Protein AF-A0A1V4XB73-F1 (afdb_monomer_lite)

Radius of gyration: 20.46 Å; chains: 1; bounding box: 46×45×56 Å

pLDDT: mean 81.76, std 16.28, range [36.66, 96.5]

Foldseek 3Di:
DVVVVVVVVVVVVVVLVVVVVVVVVVVVVVLVVQCPDPQRWHWAAAPDPPPCLPFDPDPDPVCPVSNDDFKDKIKIFRPVQWDQDPNGIDHDDDQAGKIKIWMWGHDPDPPDHTDIDIDIDGRDDDPVVPDPPPPPPDD

Structure (mmCIF, N/CA/C/O backbone):
data_AF-A0A1V4XB73-F1
#
_entry.id   AF-A0A1V4XB73-F1
#
loop_
_atom_site.group_PDB
_atom_site.id
_atom_site.type_symbol
_atom_site.label_atom_id
_atom_site.label_alt_id
_atom_site.label_comp_id
_atom_site.label_asym_id
_atom_site.label_entity_id
_atom_site.label_seq_id
_atom_site.pdbx_PDB_ins_code
_atom_site.Cartn_x
_atom_site.Cartn_y
_atom_site.Cartn_z
_atom_site.occupancy
_atom_site.B_iso_or_equiv
_atom_site.auth_seq_id
_atom_site.auth_comp_id
_atom_site.auth_asym_id
_atom_site.auth_atom_id
_atom_site.pdbx_PDB_model_num
ATOM 1 N N . MET A 1 1 ? 28.767 6.907 -26.370 1.00 57.75 1 MET A N 1
ATOM 2 C CA . MET A 1 1 ? 28.111 5.690 -25.840 1.00 57.75 1 MET A CA 1
ATOM 3 C C . MET A 1 1 ? 27.807 5.807 -24.351 1.00 57.75 1 MET A C 1
ATOM 5 O O . MET A 1 1 ? 26.649 5.672 -23.997 1.00 57.75 1 MET A O 1
ATOM 9 N N . THR A 1 2 ? 28.773 6.133 -23.485 1.00 62.38 2 THR A N 1
ATOM 10 C CA . THR A 1 2 ? 28.550 6.209 -22.023 1.00 62.38 2 THR A CA 1
ATOM 11 C C . THR A 1 2 ? 27.513 7.259 -21.598 1.00 62.38 2 THR A C 1
ATOM 13 O O . THR A 1 2 ? 26.633 6.950 -20.806 1.00 62.38 2 THR A O 1
ATOM 16 N N . GLN A 1 3 ? 27.539 8.460 -22.196 1.00 64.38 3 GLN A N 1
ATOM 17 C CA . GLN A 1 3 ? 26.560 9.525 -21.907 1.00 64.38 3 GLN A CA 1
ATOM 18 C C . GLN A 1 3 ? 25.111 9.150 -22.268 1.00 64.38 3 GLN A C 1
ATOM 20 O O . GLN A 1 3 ? 24.177 9.610 -21.619 1.00 64.38 3 GLN A O 1
ATOM 25 N N . ASP A 1 4 ? 24.920 8.297 -23.276 1.00 86.12 4 ASP A N 1
ATOM 26 C CA . ASP A 1 4 ? 23.592 7.836 -23.696 1.00 86.12 4 ASP A CA 1
ATOM 27 C C . ASP A 1 4 ? 23.043 6.792 -22.708 1.00 86.12 4 ASP A C 1
ATOM 29 O O . ASP A 1 4 ? 21.906 6.894 -22.253 1.00 86.12 4 ASP A O 1
ATOM 33 N N . LEU A 1 5 ? 23.894 5.865 -22.247 1.00 91.88 5 LEU A N 1
ATOM 34 C CA . LEU A 1 5 ? 23.519 4.867 -21.239 1.00 91.88 5 LEU A CA 1
ATOM 35 C C . LEU A 1 5 ? 23.172 5.501 -19.882 1.00 91.88 5 LEU A C 1
ATOM 37 O O . LEU A 1 5 ? 22.189 5.113 -19.244 1.00 91.88 5 LEU A O 1
ATOM 41 N N . GLU A 1 6 ? 23.948 6.493 -19.440 1.00 92.31 6 GLU A N 1
ATOM 42 C CA . GLU A 1 6 ? 23.665 7.242 -18.209 1.00 92.31 6 GLU A CA 1
ATOM 43 C C . GLU A 1 6 ? 22.314 7.963 -18.283 1.00 92.31 6 GLU A C 1
ATOM 45 O O . GLU A 1 6 ? 21.530 7.934 -17.328 1.00 92.31 6 GLU A O 1
ATOM 50 N N . GLN A 1 7 ? 22.017 8.594 -19.423 1.00 93.19 7 GLN A N 1
ATOM 51 C CA . GLN A 1 7 ? 20.755 9.298 -19.623 1.00 93.19 7 GLN A CA 1
ATOM 52 C C . GLN A 1 7 ? 19.568 8.330 -19.674 1.00 93.19 7 GLN A C 1
ATOM 54 O O . GLN A 1 7 ? 18.553 8.574 -19.019 1.00 93.19 7 GLN A O 1
ATOM 59 N N . GLN A 1 8 ? 19.698 7.216 -20.397 1.00 91.00 8 GLN A N 1
ATOM 60 C CA . GLN A 1 8 ? 18.666 6.179 -20.477 1.00 91.00 8 GLN A CA 1
ATOM 61 C C . GLN A 1 8 ? 18.370 5.575 -19.100 1.00 91.00 8 GLN A C 1
ATOM 63 O O . GLN A 1 8 ? 17.206 5.480 -18.706 1.00 91.00 8 GLN A O 1
ATOM 68 N N . THR A 1 9 ? 19.413 5.260 -18.326 1.00 92.12 9 THR A N 1
ATOM 69 C CA . THR A 1 9 ? 19.278 4.723 -16.963 1.00 92.12 9 THR A CA 1
ATOM 70 C C . THR A 1 9 ? 18.548 5.707 -16.048 1.00 92.12 9 THR A C 1
ATOM 72 O O . THR A 1 9 ? 17.611 5.331 -15.342 1.00 92.12 9 THR A O 1
ATOM 75 N N . ARG A 1 10 ? 18.923 6.992 -16.093 1.00 93.00 10 ARG A N 1
ATOM 76 C CA . ARG A 1 10 ? 18.269 8.054 -15.314 1.00 93.00 10 ARG A CA 1
ATOM 77 C C . ARG A 1 10 ? 16.795 8.206 -15.679 1.00 93.00 10 ARG A C 1
ATOM 79 O O . ARG A 1 10 ? 15.958 8.331 -14.787 1.00 93.00 10 ARG A O 1
ATOM 86 N N . ASN A 1 11 ? 16.479 8.189 -16.973 1.00 94.12 11 ASN A N 1
ATOM 87 C CA . ASN A 1 11 ? 15.108 8.306 -17.461 1.00 94.12 11 ASN A CA 1
ATOM 88 C C . ASN A 1 11 ? 14.249 7.127 -16.989 1.00 94.12 11 ASN A C 1
ATOM 90 O O . ASN A 1 11 ? 13.154 7.347 -16.472 1.00 94.12 11 ASN A O 1
ATOM 94 N N . ALA A 1 12 ? 14.760 5.898 -17.105 1.00 91.75 12 ALA A N 1
ATOM 95 C CA . ALA A 1 12 ? 14.067 4.696 -16.651 1.00 91.75 12 ALA A CA 1
ATOM 96 C C . ALA A 1 12 ? 13.806 4.725 -15.137 1.00 91.75 12 ALA A C 1
ATOM 98 O O . ALA A 1 12 ? 12.676 4.511 -14.698 1.00 91.75 12 ALA A O 1
ATOM 99 N N . LEU A 1 13 ? 14.822 5.068 -14.337 1.00 91.44 13 LEU A N 1
ATOM 100 C CA . LEU A 1 13 ? 14.671 5.171 -12.885 1.00 91.44 13 LEU A CA 1
ATOM 101 C C . LEU A 1 13 ? 13.662 6.260 -12.495 1.00 91.44 13 LEU A C 1
ATOM 103 O O . LEU A 1 13 ? 12.795 6.022 -11.656 1.00 91.44 13 LEU A O 1
ATOM 107 N N . SER A 1 14 ? 13.735 7.432 -13.134 1.00 95.12 14 SER A N 1
ATOM 108 C CA . SER A 1 14 ? 12.788 8.525 -12.897 1.00 95.12 14 SER A CA 1
ATOM 109 C C . SER A 1 14 ? 11.354 8.119 -13.237 1.00 95.12 14 SER A C 1
ATOM 111 O O . SER A 1 14 ? 10.426 8.476 -12.513 1.00 95.12 14 SER A O 1
ATOM 113 N N . PHE A 1 15 ? 11.160 7.348 -14.307 1.00 92.62 15 PHE A N 1
ATOM 114 C CA . PHE A 1 15 ? 9.844 6.854 -14.694 1.00 92.62 15 PHE A CA 1
ATOM 115 C C . PHE A 1 15 ? 9.256 5.903 -13.641 1.00 92.62 15 PHE A C 1
ATOM 117 O O . PHE A 1 15 ? 8.121 6.103 -13.210 1.00 92.62 15 PHE A O 1
ATOM 124 N N . VAL A 1 16 ? 10.041 4.932 -13.157 1.00 90.62 16 VAL A N 1
ATOM 125 C CA . VAL A 1 16 ? 9.612 4.013 -12.084 1.00 90.62 16 VAL A CA 1
ATOM 126 C C . VAL A 1 16 ? 9.286 4.778 -10.797 1.00 90.62 16 VAL A C 1
ATOM 128 O O . VAL A 1 16 ? 8.271 4.511 -10.158 1.00 90.62 16 VAL A O 1
ATOM 131 N N . GLN A 1 17 ? 10.104 5.769 -10.433 1.00 91.94 17 GLN A N 1
ATOM 132 C CA . GLN A 1 17 ? 9.853 6.607 -9.257 1.00 91.94 17 GLN A CA 1
ATOM 133 C C . GLN A 1 17 ? 8.550 7.401 -9.373 1.00 91.94 17 GLN A C 1
ATOM 135 O O . GLN A 1 17 ? 7.792 7.455 -8.407 1.00 91.94 17 GLN A O 1
ATOM 140 N N . LYS A 1 18 ? 8.269 7.990 -10.543 1.00 94.94 18 LYS A N 1
ATOM 141 C CA . LYS A 1 18 ? 7.003 8.691 -10.796 1.00 94.94 18 LYS A CA 1
ATOM 142 C C . LYS A 1 18 ? 5.815 7.744 -10.679 1.00 94.94 18 LYS A C 1
ATOM 144 O O . LYS A 1 18 ? 4.863 8.074 -9.992 1.00 94.94 18 LYS A O 1
ATOM 149 N N . LEU A 1 19 ? 5.899 6.547 -11.260 1.00 91.81 19 LEU A N 1
ATOM 150 C CA . LEU A 1 19 ? 4.845 5.538 -11.142 1.00 91.81 19 LEU A CA 1
ATOM 151 C C . LEU A 1 19 ? 4.544 5.186 -9.676 1.00 91.81 19 LEU A C 1
ATOM 153 O O . LEU A 1 19 ? 3.387 5.188 -9.263 1.00 91.81 19 LEU A O 1
ATOM 157 N N . TYR A 1 20 ? 5.575 4.925 -8.870 1.00 91.75 20 TYR A N 1
ATOM 158 C CA . TYR A 1 20 ? 5.388 4.630 -7.446 1.00 91.75 20 TYR A CA 1
ATOM 159 C C . TYR A 1 20 ? 4.875 5.841 -6.655 1.00 91.75 20 TYR A C 1
ATOM 161 O O . TYR A 1 20 ? 4.113 5.664 -5.704 1.00 91.75 20 TYR A O 1
ATOM 169 N N . LEU A 1 21 ? 5.254 7.062 -7.048 1.00 94.12 21 LEU A N 1
ATOM 170 C CA . LEU A 1 21 ? 4.715 8.288 -6.467 1.00 94.12 21 LEU A CA 1
ATOM 171 C C . LEU A 1 21 ? 3.213 8.413 -6.735 1.00 94.12 21 LEU A C 1
ATOM 173 O O . LEU A 1 21 ? 2.472 8.637 -5.786 1.00 94.12 21 LEU A O 1
ATOM 177 N N . GLU A 1 22 ? 2.760 8.206 -7.972 1.00 94.81 22 GLU A N 1
ATOM 178 C CA . GLU A 1 22 ? 1.332 8.261 -8.325 1.00 94.81 22 GLU A CA 1
ATOM 179 C C . GLU A 1 22 ? 0.510 7.239 -7.528 1.00 94.81 22 GLU A C 1
ATOM 181 O O . GLU A 1 22 ? -0.534 7.565 -6.965 1.00 94.81 22 GLU A O 1
ATOM 186 N N . ILE A 1 23 ? 1.021 6.012 -7.385 1.00 93.31 23 ILE A N 1
ATOM 187 C CA . ILE A 1 23 ? 0.375 4.970 -6.570 1.00 93.31 23 ILE A CA 1
ATOM 188 C C . ILE A 1 23 ? 0.306 5.394 -5.099 1.00 93.31 23 ILE A C 1
ATOM 190 O O . ILE A 1 23 ? -0.730 5.243 -4.450 1.00 93.31 23 ILE A O 1
ATOM 194 N N . SER A 1 24 ? 1.393 5.957 -4.566 1.00 93.75 24 SER A N 1
ATOM 195 C CA . SER A 1 24 ? 1.414 6.491 -3.204 1.00 93.75 2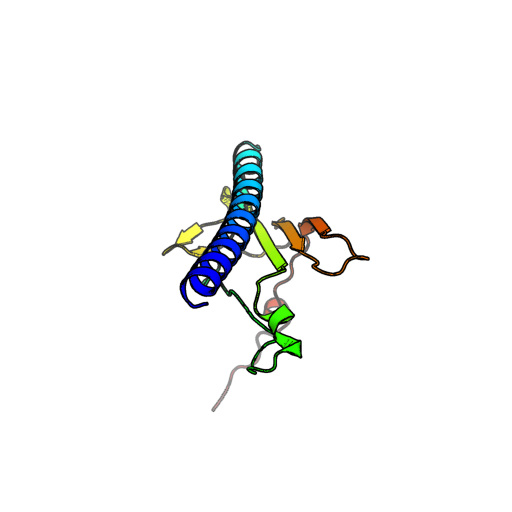4 SER A CA 1
ATOM 196 C C . SER A 1 24 ? 0.419 7.642 -3.027 1.00 93.75 24 SER A C 1
ATOM 198 O O . SER A 1 24 ? -0.249 7.697 -1.996 1.00 93.75 24 SER A O 1
ATOM 200 N N . CYS A 1 25 ? 0.309 8.552 -3.997 1.00 95.94 25 CYS A N 1
ATOM 201 C CA . CYS A 1 25 ? -0.661 9.645 -3.976 1.00 95.94 25 CYS A CA 1
ATOM 202 C C . CYS A 1 25 ? -2.092 9.104 -3.934 1.00 95.94 25 CYS A C 1
ATOM 204 O O . CYS A 1 25 ? -2.833 9.469 -3.025 1.00 95.94 25 CYS A O 1
ATOM 206 N N . LEU A 1 26 ? -2.436 8.150 -4.805 1.00 95.50 26 LEU A N 1
ATOM 207 C CA . LEU A 1 26 ? -3.746 7.492 -4.805 1.00 95.50 26 LEU A CA 1
ATOM 208 C C . LEU A 1 26 ? -4.074 6.864 -3.440 1.00 95.50 26 LEU A C 1
ATOM 210 O O . LEU A 1 26 ? -5.140 7.103 -2.875 1.00 95.50 26 LEU A O 1
ATOM 214 N N . ILE A 1 27 ? -3.143 6.098 -2.862 1.00 95.25 27 ILE A N 1
ATOM 215 C CA . ILE A 1 27 ? -3.326 5.494 -1.531 1.00 95.25 27 ILE A CA 1
ATOM 216 C C . ILE A 1 27 ? -3.563 6.576 -0.462 1.00 95.25 27 ILE A C 1
ATOM 218 O O . ILE A 1 27 ? -4.367 6.381 0.453 1.00 95.25 27 ILE A O 1
ATOM 222 N N . LYS A 1 28 ? -2.866 7.715 -0.554 1.00 95.06 28 LYS A N 1
ATOM 223 C CA . LYS A 1 28 ? -2.989 8.829 0.397 1.00 95.06 28 LYS A CA 1
ATOM 224 C C . LYS A 1 28 ? -4.289 9.604 0.248 1.00 95.06 28 LYS A C 1
ATOM 226 O O . LYS A 1 28 ? -4.844 10.019 1.263 1.00 95.06 28 LYS A O 1
ATOM 231 N N . GLU A 1 29 ? -4.785 9.767 -0.969 1.00 96.50 29 GLU A N 1
ATOM 232 C CA . GLU A 1 29 ? -6.103 10.346 -1.223 1.00 96.50 29 GLU A CA 1
ATOM 233 C C . GLU A 1 29 ? -7.197 9.477 -0.602 1.00 96.50 29 GLU A C 1
ATOM 235 O O . GLU A 1 29 ? -8.010 9.981 0.175 1.00 96.50 29 GLU A O 1
ATOM 240 N N . VAL A 1 30 ? -7.142 8.158 -0.824 1.00 96.12 30 VAL A N 1
ATOM 241 C CA . VAL A 1 30 ? -8.063 7.199 -0.191 1.00 96.12 30 VAL A CA 1
ATOM 242 C C . VAL A 1 30 ? -7.950 7.248 1.339 1.00 96.12 30 VAL A C 1
ATOM 244 O O . VAL A 1 30 ? -8.969 7.302 2.025 1.00 96.12 30 VAL A O 1
ATOM 247 N N . GLU A 1 31 ? -6.736 7.310 1.903 1.00 94.94 31 GLU A N 1
ATOM 248 C CA . GLU A 1 31 ? -6.542 7.506 3.351 1.00 94.94 31 GLU A CA 1
ATOM 249 C C . GLU A 1 31 ? -7.214 8.797 3.850 1.00 94.94 31 GLU A C 1
ATOM 251 O O . GLU A 1 31 ? -7.839 8.800 4.912 1.00 94.94 31 GLU A O 1
ATOM 256 N N . GLY A 1 32 ? -7.086 9.896 3.103 1.00 95.44 32 GLY A N 1
ATOM 257 C CA . GLY A 1 32 ? -7.701 11.182 3.427 1.00 95.44 32 GLY A CA 1
ATOM 258 C C . GLY A 1 32 ? -9.229 11.123 3.436 1.00 95.44 32 GLY A C 1
ATOM 259 O O . GLY A 1 32 ? -9.853 11.618 4.379 1.00 95.44 32 GLY A O 1
ATOM 260 N N . MET A 1 33 ? -9.823 10.463 2.436 1.00 95.75 33 MET A N 1
ATOM 261 C CA . MET A 1 33 ? -11.271 10.236 2.365 1.00 95.75 33 MET A CA 1
ATOM 262 C C . MET A 1 33 ? -11.753 9.434 3.579 1.00 95.75 33 MET A C 1
ATOM 264 O O . MET A 1 33 ? -12.616 9.889 4.325 1.00 95.75 33 MET A O 1
ATOM 268 N N . LEU A 1 34 ? -11.109 8.299 3.860 1.00 95.69 34 LEU A N 1
ATOM 269 C CA . LEU A 1 34 ? -11.504 7.395 4.943 1.00 95.69 34 LEU A CA 1
ATOM 270 C C . LEU A 1 34 ? -11.300 7.961 6.357 1.00 95.69 34 LEU A C 1
ATOM 272 O O . LEU A 1 34 ? -11.934 7.500 7.307 1.00 95.69 34 LEU A O 1
ATOM 276 N N . ARG A 1 35 ? -10.421 8.955 6.527 1.00 92.38 35 ARG A N 1
ATOM 277 C CA . ARG A 1 35 ? -10.259 9.678 7.801 1.00 92.38 35 ARG A CA 1
ATOM 278 C C . ARG A 1 35 ? -11.411 10.633 8.105 1.00 92.38 35 ARG A C 1
ATOM 280 O O . ARG A 1 35 ? -11.576 11.000 9.270 1.00 92.38 35 ARG A O 1
ATOM 287 N N . SER A 1 36 ? -12.149 11.051 7.080 1.00 91.56 36 SER A N 1
ATOM 288 C CA . SER A 1 36 ? -13.282 11.973 7.203 1.00 91.56 36 SER A CA 1
ATOM 289 C C . SER A 1 36 ? -14.599 11.254 7.516 1.00 91.56 36 SER A C 1
ATOM 291 O O . SER A 1 36 ? -15.533 11.892 7.993 1.00 91.56 36 SER A O 1
ATOM 293 N N . GLU A 1 37 ? -14.655 9.937 7.305 1.00 93.12 37 GLU A N 1
ATOM 294 C CA . GLU A 1 37 ? -15.805 9.087 7.632 1.00 93.12 37 GLU A CA 1
ATOM 295 C C . GLU A 1 37 ? -16.056 8.982 9.147 1.00 93.12 37 GLU A C 1
ATOM 297 O O . GLU A 1 37 ? -15.135 9.104 9.958 1.00 93.12 37 GLU A O 1
ATOM 302 N N . GLU A 1 38 ? -17.299 8.692 9.547 1.00 91.38 38 GLU A N 1
ATOM 303 C CA . GLU A 1 38 ? -17.701 8.595 10.963 1.00 91.38 38 GLU A CA 1
ATOM 304 C C . GLU A 1 38 ? -16.912 7.520 11.734 1.00 91.38 38 GLU A C 1
ATOM 306 O O . GLU A 1 38 ? -16.474 7.728 12.875 1.00 91.38 38 GLU A O 1
ATOM 311 N N . GLU A 1 39 ? -16.704 6.367 11.097 1.00 89.31 39 GLU A N 1
ATOM 312 C CA . GLU A 1 39 ? -15.975 5.235 11.673 1.00 89.31 39 GLU A CA 1
ATOM 313 C C . GLU A 1 39 ? -14.465 5.510 11.771 1.00 89.31 39 GLU A C 1
ATOM 315 O O . GLU A 1 39 ? -13.828 5.071 12.732 1.00 89.31 39 GLU A O 1
ATOM 320 N N . LYS A 1 40 ? -13.937 6.338 10.855 1.00 95.06 40 LYS A N 1
ATOM 321 C CA . LYS A 1 40 ? -12.523 6.691 10.654 1.00 95.06 40 LYS A CA 1
ATOM 322 C C . LYS A 1 40 ? -11.623 5.477 10.462 1.00 95.06 40 LYS A C 1
ATOM 324 O O . LYS A 1 40 ? -11.379 4.714 11.395 1.00 95.06 40 LYS A O 1
ATOM 329 N N . PHE A 1 41 ? -10.989 5.379 9.300 1.00 94.94 41 PHE A N 1
ATOM 330 C CA . PHE A 1 41 ? -9.976 4.351 9.062 1.00 94.94 41 PHE A CA 1
ATOM 331 C C . PHE A 1 41 ? -8.573 4.942 8.921 1.00 94.94 41 PHE A C 1
ATOM 333 O O . PHE A 1 41 ? -8.379 6.081 8.495 1.00 94.94 41 PHE A O 1
ATOM 340 N N . VAL A 1 42 ? -7.572 4.149 9.299 1.00 93.31 42 VAL A N 1
ATOM 341 C CA . VAL A 1 42 ? -6.146 4.475 9.154 1.00 93.31 42 VAL A CA 1
ATOM 342 C C . VAL A 1 42 ? -5.418 3.333 8.460 1.00 93.31 42 VAL A C 1
ATOM 344 O O . VAL A 1 42 ? -5.816 2.180 8.584 1.00 93.31 42 VAL A O 1
ATOM 347 N N . ILE A 1 43 ? -4.331 3.633 7.747 1.00 93.00 43 ILE A N 1
ATOM 348 C CA . ILE A 1 43 ? -3.508 2.592 7.117 1.00 93.00 43 ILE A CA 1
ATOM 349 C C . ILE A 1 43 ? -2.919 1.669 8.193 1.00 93.00 43 ILE A C 1
ATOM 351 O O . ILE A 1 43 ? -2.229 2.133 9.108 1.00 93.00 43 ILE A O 1
ATOM 355 N N . GLY A 1 44 ? -3.147 0.365 8.039 1.00 89.38 44 GLY A N 1
ATOM 356 C CA . GLY A 1 44 ? -2.492 -0.684 8.805 1.00 89.38 44 GLY A CA 1
ATOM 357 C C . GLY A 1 44 ? -0.998 -0.738 8.478 1.00 89.38 44 GLY A C 1
ATOM 358 O O . GLY A 1 44 ? -0.601 -0.914 7.329 1.00 89.38 44 GLY A O 1
ATOM 359 N N . ARG A 1 45 ? -0.154 -0.577 9.497 1.00 87.25 45 ARG A N 1
ATOM 360 C CA . ARG A 1 45 ? 1.311 -0.606 9.417 1.00 87.25 45 ARG A CA 1
ATOM 361 C C . ARG A 1 45 ? 1.822 -1.866 10.116 1.00 87.25 45 ARG A C 1
ATOM 363 O O . ARG A 1 45 ? 1.891 -1.869 11.350 1.00 87.25 45 ARG A O 1
ATOM 370 N N . PRO A 1 46 ? 2.141 -2.941 9.380 1.00 79.69 46 PRO A N 1
ATOM 371 C CA . PRO A 1 46 ? 2.666 -4.160 9.980 1.00 79.69 46 PRO A CA 1
ATOM 372 C C . PRO A 1 46 ? 4.072 -3.950 10.562 1.00 79.69 46 PRO A C 1
ATOM 374 O O . PRO A 1 46 ? 4.753 -2.959 10.290 1.00 79.69 46 PRO A O 1
ATOM 377 N N . ALA A 1 47 ? 4.517 -4.905 11.381 1.00 67.62 47 ALA A N 1
ATOM 378 C CA . ALA A 1 47 ? 5.902 -4.974 11.828 1.00 67.62 47 ALA A CA 1
ATOM 379 C C . ALA A 1 47 ? 6.795 -5.359 10.638 1.00 67.62 47 ALA A C 1
ATOM 381 O O . ALA A 1 47 ? 6.903 -6.531 10.293 1.00 67.62 47 ALA A O 1
ATOM 382 N N . GLY A 1 48 ? 7.400 -4.349 10.012 1.00 55.44 48 GLY A N 1
ATOM 383 C CA . GLY A 1 48 ? 8.153 -4.486 8.769 1.00 55.44 48 GLY A CA 1
ATOM 384 C C . GLY A 1 48 ? 7.253 -4.277 7.554 1.00 55.44 48 GLY A C 1
ATOM 385 O O . GLY A 1 48 ? 6.274 -4.994 7.361 1.00 55.44 48 GLY A O 1
ATOM 386 N N . TYR A 1 49 ? 7.592 -3.298 6.712 1.00 51.56 49 TYR A N 1
ATOM 387 C CA . TYR A 1 49 ? 7.090 -3.279 5.342 1.00 51.56 49 TYR A CA 1
ATOM 388 C C . TYR A 1 49 ? 7.696 -4.493 4.643 1.00 51.56 49 TYR A C 1
ATOM 390 O O . TYR A 1 49 ? 8.868 -4.480 4.271 1.00 51.56 49 TYR A O 1
ATOM 398 N N . GLN A 1 50 ? 6.928 -5.571 4.521 1.00 50.84 50 GLN A N 1
ATOM 399 C CA . GLN A 1 50 ? 7.310 -6.696 3.683 1.00 50.84 50 GLN A CA 1
ATOM 400 C C . GLN A 1 50 ? 7.123 -6.271 2.226 1.00 50.84 50 GLN A C 1
ATOM 402 O O . GLN A 1 50 ? 6.115 -6.562 1.594 1.00 50.84 50 GLN A O 1
ATOM 407 N N . VAL A 1 51 ? 8.106 -5.544 1.693 1.00 50.66 51 VAL A N 1
ATOM 408 C CA . VAL A 1 51 ? 8.334 -5.534 0.250 1.00 50.66 51 VAL A CA 1
ATOM 409 C C . VAL A 1 51 ? 8.841 -6.931 -0.091 1.00 50.66 51 VAL A C 1
ATOM 411 O O . VAL A 1 51 ? 10.022 -7.234 0.059 1.00 50.66 51 VAL A O 1
ATOM 414 N N . THR A 1 52 ? 7.924 -7.828 -0.440 1.00 49.22 52 THR A N 1
ATOM 415 C CA . THR A 1 52 ? 8.262 -9.185 -0.866 1.00 49.22 52 THR A CA 1
ATOM 416 C C . THR A 1 52 ? 8.469 -9.182 -2.371 1.00 49.22 52 THR A C 1
ATOM 418 O O . THR A 1 52 ? 7.517 -9.344 -3.129 1.00 49.22 52 THR A O 1
ATOM 421 N N . THR A 1 53 ? 9.714 -9.036 -2.817 1.00 52.56 53 THR A N 1
ATOM 422 C CA . THR A 1 53 ? 10.108 -9.409 -4.182 1.00 52.56 53 THR A CA 1
ATOM 423 C C . THR A 1 53 ? 10.181 -10.933 -4.231 1.00 52.56 53 THR A C 1
ATOM 425 O O . THR A 1 53 ? 11.236 -11.525 -4.005 1.00 52.56 53 THR A O 1
ATOM 428 N N . ARG A 1 54 ? 9.026 -11.592 -4.372 1.00 52.34 54 ARG A N 1
ATOM 429 C CA . ARG A 1 54 ? 8.920 -13.039 -4.147 1.00 52.34 54 ARG A CA 1
ATOM 430 C C . ARG A 1 54 ? 9.556 -13.888 -5.258 1.00 52.34 54 ARG A C 1
ATOM 432 O O . ARG A 1 54 ? 9.884 -15.037 -4.989 1.00 52.34 54 ARG A O 1
ATOM 439 N N . ASP A 1 55 ? 9.831 -13.338 -6.442 1.00 51.28 55 ASP A N 1
ATOM 440 C CA . ASP A 1 55 ? 10.023 -14.198 -7.622 1.00 51.28 55 ASP A CA 1
ATOM 441 C C . ASP A 1 55 ? 11.342 -14.013 -8.396 1.00 51.28 55 ASP A C 1
ATOM 443 O O . ASP A 1 55 ? 11.462 -14.485 -9.523 1.00 51.28 55 ASP A O 1
ATOM 447 N N . ALA A 1 56 ? 12.371 -13.387 -7.815 1.00 50.97 56 ALA A N 1
ATOM 448 C CA . ALA A 1 56 ? 13.644 -13.210 -8.516 1.00 50.97 56 ALA A CA 1
ATOM 449 C C . ALA A 1 56 ? 14.874 -13.455 -7.638 1.00 50.97 56 ALA A C 1
ATOM 451 O O . ALA A 1 56 ? 15.523 -12.530 -7.158 1.00 50.97 56 ALA A O 1
ATOM 452 N N . THR A 1 57 ? 15.233 -14.724 -7.453 1.00 58.09 57 THR A N 1
ATOM 453 C CA . THR A 1 57 ? 16.504 -15.112 -6.815 1.00 58.09 57 THR A CA 1
ATOM 454 C C . THR A 1 57 ? 17.672 -15.194 -7.803 1.00 58.09 57 THR A C 1
ATOM 456 O O . THR A 1 57 ? 18.757 -15.628 -7.423 1.00 58.09 57 THR A O 1
ATOM 459 N N . GLY A 1 58 ? 17.473 -14.825 -9.072 1.00 61.84 58 GLY A N 1
ATOM 460 C CA . GLY A 1 58 ? 18.471 -14.966 -10.127 1.00 61.84 58 GLY A CA 1
ATOM 461 C C . GLY A 1 58 ? 18.667 -13.701 -10.967 1.00 61.84 58 GLY A C 1
ATOM 462 O O . GLY A 1 58 ? 17.836 -12.796 -10.972 1.00 61.84 58 GLY A O 1
ATOM 463 N N . LEU A 1 59 ? 19.804 -13.635 -11.661 1.00 74.50 59 LEU A N 1
ATOM 464 C CA . LEU A 1 59 ? 20.203 -12.508 -12.514 1.00 74.50 59 LEU A CA 1
ATOM 465 C C . LEU A 1 59 ? 19.870 -12.735 -13.997 1.00 74.50 59 LEU A C 1
ATOM 467 O O . LEU A 1 59 ? 20.444 -12.084 -14.868 1.00 74.50 59 LEU A O 1
ATOM 471 N N . GLN A 1 60 ? 18.993 -13.692 -14.302 1.00 80.81 60 GLN A N 1
ATOM 472 C CA . GLN A 1 60 ? 18.668 -14.022 -15.679 1.00 80.81 60 GLN A CA 1
ATOM 473 C C . GLN A 1 60 ? 17.809 -12.913 -16.321 1.00 80.81 60 GLN A C 1
ATOM 475 O O . GLN A 1 60 ? 16.846 -12.454 -15.697 1.00 80.81 60 GLN A O 1
ATOM 480 N N . PRO A 1 61 ? 18.110 -12.487 -17.563 1.00 76.12 61 PRO A N 1
ATOM 481 C CA . PRO A 1 61 ? 17.344 -11.452 -18.261 1.00 76.12 61 PRO A CA 1
ATOM 482 C C . PRO A 1 61 ? 15.840 -11.742 -18.338 1.00 76.12 61 PRO A C 1
ATOM 484 O O . PRO A 1 61 ? 15.029 -10.820 -18.286 1.00 76.12 61 PRO A O 1
ATOM 487 N N . GLU A 1 62 ? 15.458 -13.020 -18.406 1.00 78.06 62 GLU A N 1
ATOM 488 C CA . GLU A 1 62 ? 14.060 -13.442 -18.548 1.00 78.06 62 GLU A CA 1
ATOM 489 C C . GLU A 1 62 ? 13.209 -13.159 -17.299 1.00 78.06 62 GLU A C 1
ATOM 491 O O . GLU A 1 62 ? 11.986 -13.102 -17.400 1.00 78.06 62 GLU A O 1
ATOM 496 N N . ILE A 1 63 ? 13.831 -12.950 -16.131 1.00 74.75 63 ILE A N 1
ATOM 497 C CA . ILE A 1 63 ? 13.128 -12.692 -14.863 1.00 74.75 63 ILE A CA 1
ATOM 498 C C . ILE A 1 63 ? 13.252 -11.247 -14.377 1.00 74.75 63 ILE A C 1
ATOM 500 O O . ILE A 1 63 ? 12.700 -10.913 -13.330 1.00 74.75 63 ILE A O 1
ATOM 504 N N . VAL A 1 64 ? 13.912 -10.369 -15.143 1.00 76.00 64 VAL A N 1
ATOM 505 C CA . VAL A 1 64 ? 14.012 -8.924 -14.840 1.00 76.00 64 VAL A CA 1
ATOM 506 C C . VAL A 1 64 ? 12.628 -8.300 -14.671 1.00 76.00 64 VAL A C 1
ATOM 508 O O . VAL A 1 64 ? 12.433 -7.378 -13.879 1.00 76.00 64 VAL A O 1
ATOM 511 N N . GLU A 1 65 ? 11.632 -8.846 -15.367 1.00 75.06 65 GLU A N 1
ATOM 512 C CA . GLU A 1 65 ? 10.253 -8.400 -15.265 1.00 75.06 65 GLU A CA 1
ATOM 513 C C . GLU A 1 65 ? 9.689 -8.537 -13.828 1.00 75.06 65 GLU A C 1
ATOM 515 O O . GLU A 1 65 ? 8.860 -7.725 -13.414 1.00 75.06 65 GLU A O 1
ATOM 520 N N . LEU A 1 66 ? 10.194 -9.491 -13.039 1.00 73.81 66 LEU A N 1
ATOM 521 C CA . LEU A 1 66 ? 9.766 -9.797 -11.669 1.00 73.81 66 LEU A CA 1
ATOM 522 C C . LEU A 1 66 ? 10.492 -8.959 -10.600 1.00 73.81 66 LEU A C 1
ATO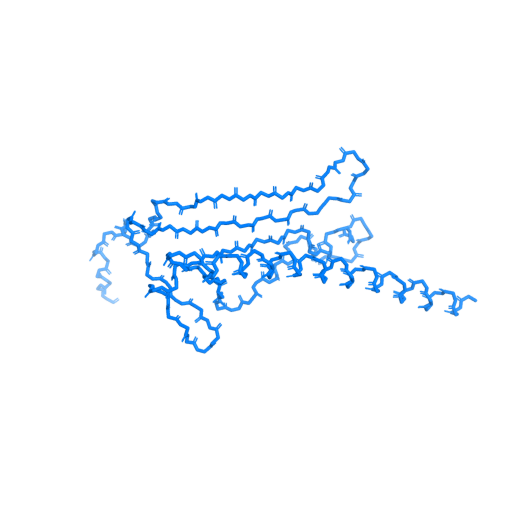M 524 O O . LEU A 1 66 ? 10.183 -9.071 -9.416 1.00 73.81 66 LEU A O 1
ATOM 528 N N . TRP A 1 67 ? 11.462 -8.123 -10.990 1.00 77.69 67 TRP A N 1
ATOM 529 C CA . TRP A 1 67 ? 12.265 -7.323 -10.050 1.00 77.69 67 TRP A CA 1
ATOM 530 C C . TRP A 1 67 ? 11.528 -6.079 -9.548 1.00 77.69 67 TRP A C 1
ATOM 532 O O . TRP A 1 67 ? 11.885 -5.511 -8.517 1.00 77.69 67 TRP A O 1
ATOM 542 N N . LEU A 1 68 ? 10.504 -5.640 -10.282 1.00 81.56 68 LEU A N 1
ATOM 543 C CA . LEU A 1 68 ? 9.674 -4.503 -9.905 1.00 81.56 68 LEU A CA 1
ATOM 544 C C . LEU A 1 68 ? 8.481 -4.964 -9.071 1.00 81.56 68 LEU A C 1
ATOM 546 O O . LEU A 1 68 ? 7.828 -5.956 -9.390 1.00 81.56 68 LEU A O 1
ATOM 550 N N . ASN A 1 69 ? 8.146 -4.188 -8.040 1.00 81.12 69 ASN A N 1
ATOM 551 C CA . ASN A 1 69 ? 6.918 -4.397 -7.287 1.00 81.12 69 ASN A CA 1
ATOM 552 C C . ASN A 1 69 ? 5.732 -4.041 -8.177 1.00 81.12 69 ASN A C 1
ATOM 554 O O . ASN A 1 69 ? 5.567 -2.891 -8.586 1.00 81.12 69 ASN A O 1
ATOM 558 N N . ARG A 1 70 ? 4.914 -5.046 -8.473 1.00 84.50 70 ARG A N 1
ATOM 559 C CA . ARG A 1 70 ? 3.720 -4.896 -9.306 1.00 84.50 70 ARG A CA 1
ATOM 560 C C . ARG A 1 70 ? 2.431 -4.921 -8.502 1.00 84.50 70 ARG A C 1
ATOM 562 O O . ARG A 1 70 ? 1.439 -4.420 -8.999 1.00 84.50 70 ARG A O 1
ATOM 569 N N . ALA A 1 71 ? 2.440 -5.465 -7.290 1.00 87.50 71 ALA A N 1
ATOM 570 C CA . ALA A 1 71 ? 1.267 -5.532 -6.427 1.00 87.50 71 ALA A CA 1
ATOM 571 C C . ALA A 1 71 ? 1.454 -4.631 -5.200 1.00 87.50 71 ALA A C 1
ATOM 573 O O . ALA A 1 71 ? 2.455 -4.741 -4.487 1.00 87.50 71 ALA A O 1
ATOM 574 N N . PHE A 1 72 ? 0.488 -3.748 -4.962 1.00 89.94 72 PHE A N 1
ATOM 575 C CA . PHE A 1 72 ? 0.429 -2.848 -3.817 1.00 89.94 72 PHE A CA 1
ATOM 576 C C . PHE A 1 72 ? -0.879 -3.089 -3.078 1.00 89.94 72 PHE A C 1
ATOM 578 O O . PHE A 1 72 ? -1.931 -2.589 -3.470 1.00 89.94 72 PHE A O 1
ATOM 585 N N . THR A 1 73 ? -0.792 -3.842 -1.988 1.00 90.94 73 THR A N 1
ATOM 586 C CA . THR A 1 73 ? -1.940 -4.181 -1.152 1.00 90.94 73 THR A CA 1
ATOM 587 C C . THR A 1 73 ? -1.888 -3.370 0.139 1.00 90.94 73 THR A C 1
ATOM 589 O O . THR A 1 73 ? -0.920 -3.445 0.900 1.00 90.94 73 THR A O 1
ATOM 592 N N . VAL A 1 74 ? -2.935 -2.592 0.402 1.00 92.44 74 VAL A N 1
ATOM 593 C CA . VAL A 1 74 ? -3.069 -1.737 1.584 1.00 92.44 74 VAL A CA 1
ATOM 594 C C . VAL A 1 74 ? -4.343 -2.099 2.332 1.00 92.44 74 VAL A C 1
ATOM 596 O O . VAL A 1 74 ? -5.425 -2.171 1.753 1.00 92.44 74 VAL A O 1
ATOM 599 N N . PHE A 1 75 ? -4.209 -2.280 3.644 1.00 93.19 75 PHE A N 1
ATOM 600 C CA . PHE A 1 75 ? -5.339 -2.452 4.548 1.00 93.19 75 PHE A CA 1
ATOM 601 C C . PHE A 1 75 ? -5.591 -1.159 5.313 1.00 93.19 75 PHE A C 1
ATOM 603 O O . PHE A 1 75 ? -4.658 -0.573 5.869 1.00 93.19 75 PHE A O 1
ATOM 610 N N . PHE A 1 76 ? -6.850 -0.753 5.404 1.00 94.81 76 PHE A N 1
ATOM 611 C CA . PHE A 1 76 ? -7.299 0.297 6.303 1.00 94.81 76 PHE A CA 1
ATOM 612 C C . PHE A 1 76 ? -8.070 -0.332 7.462 1.00 94.81 76 PHE A C 1
ATOM 614 O O . PHE A 1 76 ? -8.981 -1.136 7.264 1.00 94.81 76 PHE A O 1
ATOM 621 N N . VAL A 1 77 ? -7.667 0.025 8.677 1.00 94.56 77 VAL A N 1
ATOM 622 C CA . VAL A 1 77 ? -8.168 -0.530 9.938 1.00 94.56 77 VAL A CA 1
ATOM 623 C C . VAL A 1 77 ? -8.957 0.541 10.706 1.00 94.56 77 VAL A C 1
ATOM 625 O O . VAL A 1 77 ? -8.598 1.723 10.611 1.00 94.56 77 VAL A O 1
ATOM 628 N N . PRO A 1 78 ? -9.990 0.173 11.489 1.00 94.75 78 PRO A N 1
ATOM 629 C CA . PRO A 1 78 ? -10.751 1.131 12.289 1.00 94.75 78 PRO A CA 1
ATOM 630 C C . PRO A 1 78 ? -9.849 1.865 13.283 1.00 94.75 78 PRO A C 1
ATOM 632 O O . PRO A 1 78 ? -9.122 1.249 14.073 1.00 94.75 78 PRO A O 1
ATOM 635 N N . ALA A 1 79 ? -9.881 3.196 13.267 1.00 94.06 79 ALA A N 1
ATOM 636 C CA . ALA A 1 79 ? -8.979 4.018 14.069 1.00 94.06 79 ALA A CA 1
ATOM 637 C C . ALA A 1 79 ? -9.241 3.871 15.575 1.00 94.06 79 ALA A C 1
ATOM 639 O O . ALA A 1 79 ? -8.299 3.876 16.365 1.00 94.06 79 ALA A O 1
ATOM 640 N N . LYS A 1 80 ? -10.511 3.711 15.972 1.00 93.25 80 LYS A N 1
ATOM 641 C CA . LYS A 1 80 ? -10.930 3.602 17.383 1.00 93.25 80 LYS A CA 1
ATOM 642 C C . LYS A 1 80 ? -10.357 2.363 18.076 1.00 93.25 80 LYS A C 1
ATOM 644 O O . LYS A 1 80 ? -10.061 2.402 19.266 1.00 93.25 80 LYS A O 1
ATOM 649 N N . GLU A 1 81 ? -10.177 1.287 17.322 1.00 91.38 81 GLU A N 1
ATOM 650 C CA . GLU A 1 81 ? -9.767 -0.024 17.837 1.00 91.38 81 GLU A CA 1
ATOM 651 C C . GLU A 1 81 ? -8.269 -0.282 17.626 1.00 91.38 81 GLU A C 1
ATOM 653 O O . GLU A 1 81 ? -7.691 -1.219 18.180 1.00 91.38 81 GLU A O 1
ATOM 658 N N . THR A 1 82 ? -7.610 0.583 16.853 1.00 93.00 82 THR A N 1
ATOM 659 C CA . THR A 1 82 ? -6.214 0.427 16.453 1.00 93.00 82 THR A CA 1
ATOM 660 C C . THR A 1 82 ? -5.285 1.266 17.317 1.00 93.00 82 THR A C 1
ATOM 662 O O . THR A 1 82 ? -5.397 2.487 17.401 1.00 93.00 82 THR A O 1
ATOM 665 N N . LYS A 1 83 ? -4.270 0.622 17.897 1.00 93.12 83 LYS A N 1
ATOM 666 C CA . LYS A 1 83 ? -3.200 1.300 18.640 1.00 93.12 83 LYS A CA 1
ATOM 667 C C . LYS A 1 83 ? -1.937 1.392 17.796 1.00 93.12 83 LYS A C 1
ATOM 669 O O . LYS A 1 83 ? -1.458 0.382 17.285 1.00 93.12 83 LYS A O 1
ATOM 674 N N . LEU A 1 84 ? -1.354 2.584 17.709 1.00 88.06 84 LEU A N 1
ATOM 675 C CA . LEU A 1 84 ? -0.031 2.788 17.121 1.00 88.06 84 LEU A CA 1
ATOM 676 C C . LEU A 1 84 ? 1.039 2.648 18.215 1.00 88.06 84 LEU A C 1
ATOM 678 O O . LEU A 1 84 ? 1.048 3.411 19.178 1.00 88.06 84 LEU A O 1
ATOM 682 N N . LYS A 1 85 ? 1.954 1.686 18.073 1.00 87.38 85 LYS A N 1
ATOM 683 C CA . LYS A 1 85 ? 3.102 1.504 18.975 1.00 87.38 85 LYS A CA 1
ATOM 684 C C . LYS A 1 85 ? 4.365 1.287 18.150 1.00 87.38 85 LYS A C 1
ATOM 686 O O . LYS A 1 85 ? 4.424 0.351 17.361 1.00 87.38 85 LYS A O 1
ATOM 691 N N . SER A 1 86 ? 5.370 2.143 18.339 1.00 85.19 86 SER A N 1
ATOM 692 C CA . SER A 1 86 ? 6.657 2.059 17.624 1.00 85.19 86 SER A CA 1
ATOM 693 C C . SER A 1 86 ? 6.504 2.027 16.093 1.00 85.19 86 SER A C 1
ATOM 695 O O . SER A 1 86 ? 7.162 1.249 15.414 1.00 85.19 86 SER A O 1
ATOM 697 N N . GLY A 1 87 ? 5.583 2.833 15.548 1.00 81.56 87 GLY A N 1
ATOM 698 C CA . GLY A 1 87 ? 5.302 2.895 14.106 1.00 81.56 87 GLY A CA 1
ATOM 699 C C . GLY A 1 87 ? 4.436 1.756 13.554 1.00 81.56 87 GLY A C 1
ATOM 700 O O . GLY A 1 87 ? 4.029 1.825 12.397 1.00 81.56 87 GLY A O 1
ATOM 701 N N . ILE A 1 88 ? 4.105 0.762 14.381 1.00 87.81 88 ILE A N 1
ATOM 702 C CA . ILE A 1 88 ? 3.321 -0.423 14.020 1.00 87.81 88 ILE A CA 1
ATOM 703 C C . ILE A 1 88 ? 1.892 -0.255 14.536 1.00 87.81 88 ILE A C 1
ATOM 705 O O . ILE A 1 88 ? 1.684 0.134 15.690 1.00 87.81 88 ILE A O 1
ATOM 709 N N . THR A 1 89 ? 0.901 -0.568 13.707 1.00 89.75 89 THR A N 1
ATOM 710 C CA . THR A 1 89 ? -0.504 -0.613 14.127 1.00 89.75 89 THR A CA 1
ATOM 711 C C . THR A 1 89 ? -0.846 -1.983 14.693 1.00 89.75 89 THR A C 1
ATOM 713 O O . THR A 1 89 ? -0.500 -3.012 14.114 1.00 89.75 89 THR A O 1
ATOM 716 N N . LYS A 1 90 ? -1.571 -1.998 15.808 1.00 90.75 90 LYS A N 1
ATOM 717 C CA . LYS A 1 90 ? -2.143 -3.205 16.400 1.00 90.75 90 LYS A CA 1
ATOM 718 C C . LYS A 1 90 ? -3.648 -3.035 16.526 1.00 90.75 90 LYS A C 1
ATOM 720 O O . LYS A 1 90 ? -4.093 -2.186 17.296 1.00 90.75 90 LYS A O 1
ATOM 725 N N . THR A 1 91 ? -4.385 -3.868 15.805 1.00 90.81 91 THR A N 1
ATOM 726 C CA . THR A 1 91 ? -5.850 -3.921 15.806 1.00 90.81 91 THR A CA 1
ATOM 727 C C . THR A 1 91 ? -6.261 -5.298 16.332 1.00 90.81 91 THR A C 1
ATOM 729 O O . THR A 1 91 ? -5.762 -6.302 15.812 1.00 90.81 91 THR A O 1
ATOM 732 N N . PRO A 1 92 ? -7.069 -5.385 17.402 1.00 90.06 92 PRO A N 1
ATOM 733 C CA . PRO A 1 92 ? -7.615 -6.653 17.876 1.00 90.06 92 PRO A CA 1
ATOM 734 C C . PRO A 1 92 ? -8.468 -7.327 16.796 1.00 90.06 92 PRO A C 1
ATOM 736 O O . PRO A 1 92 ? -9.173 -6.647 16.065 1.00 90.06 92 PRO A O 1
ATOM 739 N N . VAL A 1 93 ? -8.414 -8.657 16.713 1.00 89.06 93 VAL A N 1
ATOM 740 C CA . VAL A 1 93 ? -9.279 -9.449 15.824 1.00 89.06 93 VAL A CA 1
ATOM 741 C C . VAL A 1 93 ? -10.472 -9.954 16.631 1.00 89.06 93 VAL A C 1
ATOM 743 O O . VAL A 1 93 ? -10.276 -10.549 17.691 1.00 89.06 93 VAL A O 1
ATOM 746 N N . HIS A 1 94 ? -11.680 -9.702 16.136 1.00 88.00 94 HIS A N 1
ATOM 747 C CA . HIS A 1 94 ? -12.962 -10.142 16.692 1.00 88.00 94 HIS A CA 1
ATOM 748 C C . HIS A 1 94 ? -14.001 -10.217 15.562 1.00 88.00 94 HIS A C 1
ATOM 750 O O . HIS A 1 94 ? -13.793 -9.652 14.489 1.00 88.00 94 HIS A O 1
ATOM 756 N N . ASP A 1 95 ? -15.136 -10.863 15.821 1.00 85.31 95 ASP A N 1
ATOM 757 C CA . ASP A 1 95 ? -16.135 -11.251 14.807 1.00 85.31 95 ASP A CA 1
ATOM 758 C C . ASP A 1 95 ? -16.752 -10.070 14.035 1.00 85.31 95 ASP A C 1
ATOM 760 O O . ASP A 1 95 ? -17.254 -10.220 12.925 1.00 85.31 95 ASP A O 1
ATOM 764 N N . GLN A 1 96 ? -16.706 -8.871 14.618 1.00 88.38 96 GLN A N 1
ATOM 765 C CA . GLN A 1 96 ? -17.259 -7.645 14.030 1.00 88.38 96 GLN A CA 1
ATOM 766 C C . GLN A 1 96 ? -16.208 -6.764 13.345 1.00 88.38 96 GLN A C 1
ATOM 768 O O . GLN A 1 96 ? -16.561 -5.712 12.812 1.00 88.38 96 GLN A O 1
ATOM 773 N N . LEU A 1 97 ? -14.933 -7.167 13.353 1.00 90.88 97 LEU A N 1
ATOM 774 C CA . LEU A 1 97 ? -13.869 -6.391 12.732 1.00 90.88 97 LEU A CA 1
ATOM 775 C C . LEU A 1 97 ? -14.106 -6.296 11.223 1.00 90.88 97 LEU A C 1
ATOM 777 O O . LEU A 1 97 ? -14.213 -7.311 10.531 1.00 90.88 97 LEU A O 1
ATOM 781 N N . LYS A 1 98 ? -14.116 -5.064 10.713 1.00 92.19 98 LYS A N 1
ATOM 782 C CA . LYS A 1 98 ? -14.125 -4.770 9.281 1.00 92.19 98 LYS A CA 1
ATOM 783 C C . LYS A 1 98 ? -12.830 -4.088 8.884 1.00 92.19 98 LYS A C 1
ATOM 785 O O . LYS A 1 98 ? -12.409 -3.122 9.517 1.00 92.19 98 LYS A O 1
ATOM 790 N N . LEU A 1 99 ? -12.215 -4.580 7.818 1.00 93.25 99 LEU A N 1
ATOM 791 C CA . LEU A 1 99 ? -11.052 -3.964 7.192 1.00 93.25 99 LEU A CA 1
ATOM 792 C C . LEU A 1 99 ? -11.420 -3.536 5.782 1.00 93.25 99 LEU A C 1
ATOM 794 O O . LEU A 1 99 ? -12.109 -4.268 5.073 1.00 93.25 99 LEU A O 1
ATOM 798 N N . LEU A 1 100 ? -10.915 -2.388 5.353 1.00 95.56 100 LEU A N 1
ATOM 799 C CA . LEU A 1 100 ? -11.001 -1.995 3.951 1.00 95.56 100 LEU A CA 1
ATOM 800 C C . LEU A 1 100 ? 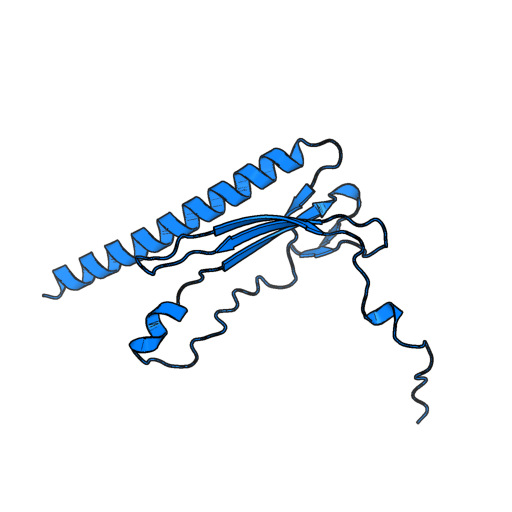-9.706 -2.398 3.255 1.00 95.56 100 LEU A C 1
ATOM 802 O O . LEU A 1 100 ? -8.614 -2.184 3.781 1.00 95.56 100 LEU A O 1
ATOM 806 N N . LEU A 1 101 ? -9.838 -2.996 2.082 1.00 95.12 101 LEU A N 1
ATOM 807 C CA . LEU A 1 101 ? -8.744 -3.437 1.234 1.00 95.12 101 LEU A CA 1
ATOM 808 C C . LEU A 1 101 ? -8.684 -2.535 0.007 1.00 95.12 101 LEU A C 1
ATOM 810 O O . LEU A 1 101 ? -9.705 -2.327 -0.648 1.00 95.12 101 LEU A O 1
ATOM 814 N N . LEU A 1 102 ? -7.486 -2.065 -0.323 1.00 95.44 102 LEU A N 1
ATOM 815 C CA . LEU A 1 102 ? -7.150 -1.513 -1.629 1.00 95.44 102 LEU A CA 1
ATOM 816 C C . LEU A 1 102 ? -5.977 -2.313 -2.185 1.00 95.44 102 LEU A C 1
ATOM 818 O O . LEU A 1 102 ? -4.923 -2.382 -1.556 1.00 95.44 102 LEU A O 1
ATOM 822 N N . ASP A 1 103 ? -6.169 -2.910 -3.349 1.00 93.44 103 ASP A N 1
ATOM 823 C CA . ASP A 1 103 ? -5.173 -3.720 -4.032 1.00 93.44 103 ASP A CA 1
ATOM 824 C C . ASP A 1 103 ? -4.957 -3.181 -5.446 1.00 93.44 103 ASP A C 1
ATOM 826 O O . ASP A 1 103 ? -5.903 -3.032 -6.223 1.00 93.44 103 ASP A O 1
ATOM 830 N N . ILE A 1 104 ? -3.713 -2.822 -5.754 1.00 92.69 104 ILE A N 1
ATOM 831 C CA . ILE A 1 104 ? -3.313 -2.245 -7.038 1.00 92.69 104 ILE A CA 1
ATOM 832 C C . ILE A 1 104 ? -2.296 -3.185 -7.668 1.00 92.69 104 ILE A C 1
ATOM 834 O O . ILE A 1 104 ? -1.180 -3.328 -7.172 1.00 92.69 104 ILE A O 1
ATOM 838 N N . GLU A 1 105 ? -2.669 -3.789 -8.787 1.00 91.19 105 GLU A N 1
ATOM 839 C CA . GLU A 1 105 ? -1.817 -4.672 -9.570 1.00 91.19 105 GLU A CA 1
ATOM 840 C C . GLU A 1 105 ? -1.457 -4.018 -10.903 1.00 91.19 105 GLU A C 1
ATOM 842 O O . GLU A 1 105 ? -2.320 -3.656 -11.703 1.00 91.19 105 GLU A O 1
ATOM 847 N N . LEU A 1 106 ? -0.162 -3.890 -11.157 1.00 88.44 106 LEU A N 1
ATOM 848 C CA . LEU A 1 106 ? 0.406 -3.350 -12.378 1.00 88.44 106 LEU A CA 1
ATOM 849 C C . LEU A 1 106 ? 0.750 -4.487 -13.333 1.00 88.44 106 LEU A C 1
ATOM 851 O O . LEU A 1 106 ? 1.464 -5.424 -12.973 1.00 88.44 106 LEU A O 1
ATOM 855 N N . GLU A 1 107 ? 0.311 -4.373 -14.579 1.00 84.06 107 GLU A N 1
ATOM 856 C CA . GLU A 1 107 ? 0.631 -5.346 -15.615 1.00 84.06 107 GLU A CA 1
ATOM 857 C C . GLU A 1 107 ? 1.359 -4.663 -16.773 1.00 84.06 107 GLU A C 1
ATOM 859 O O . GLU A 1 107 ? 0.971 -3.595 -17.240 1.00 84.06 107 GLU A O 1
ATOM 864 N N . GLY A 1 108 ? 2.470 -5.271 -17.192 1.00 70.06 108 GLY A N 1
ATOM 865 C CA . GLY A 1 108 ? 3.361 -4.725 -18.220 1.00 70.06 108 GLY A CA 1
ATOM 866 C C . GLY A 1 108 ? 3.129 -5.327 -19.605 1.00 70.06 108 GLY A C 1
ATOM 867 O O . GLY A 1 108 ? 3.801 -4.949 -20.563 1.00 70.06 108 GLY A O 1
ATOM 868 N N . LYS A 1 109 ? 2.215 -6.299 -19.722 1.00 73.88 109 LYS A N 1
ATOM 869 C CA . LYS A 1 109 ? 1.929 -7.016 -20.970 1.00 73.88 109 LYS A CA 1
ATOM 870 C C . LYS A 1 109 ? 0.896 -6.257 -21.799 1.00 73.88 109 LYS A C 1
ATOM 872 O O . LYS A 1 109 ? -0.178 -5.945 -21.308 1.00 73.88 109 LYS A O 1
ATOM 877 N N . VAL A 1 110 ? 1.187 -6.066 -23.090 1.00 68.56 110 VAL A N 1
ATOM 878 C CA . VAL A 1 110 ? 0.369 -5.304 -24.064 1.00 68.56 110 VAL A CA 1
ATOM 879 C C . VAL A 1 110 ? -1.121 -5.688 -24.062 1.00 68.56 110 VAL A C 1
ATOM 881 O O . VAL A 1 110 ? -1.973 -4.839 -24.296 1.00 68.56 110 VAL A O 1
ATOM 884 N N . ASN A 1 111 ? -1.447 -6.947 -23.754 1.00 70.44 111 ASN A N 1
ATOM 885 C CA . ASN A 1 111 ? -2.814 -7.483 -23.803 1.00 70.44 111 ASN A CA 1
ATOM 886 C C . ASN A 1 111 ? -3.470 -7.656 -22.431 1.00 70.44 111 ASN A C 1
ATOM 888 O O . ASN A 1 111 ? -4.454 -8.385 -22.303 1.00 70.44 111 ASN A O 1
ATOM 892 N N . LYS A 1 112 ? -2.911 -7.054 -21.387 1.00 78.25 112 LYS A N 1
ATOM 893 C CA . LYS A 1 112 ? -3.488 -7.128 -20.056 1.00 78.25 112 LYS A CA 1
ATOM 894 C C . LYS A 1 112 ? -3.477 -5.755 -19.403 1.00 78.25 112 LYS A C 1
ATOM 896 O O . LYS A 1 112 ? -2.536 -4.984 -19.542 1.00 78.25 112 LYS A O 1
ATOM 901 N N . THR A 1 113 ? -4.542 -5.470 -18.676 1.00 81.06 113 THR A N 1
ATOM 902 C CA . THR A 1 113 ? -4.730 -4.195 -17.995 1.00 81.06 113 THR A CA 1
ATOM 903 C C . THR A 1 113 ? -4.305 -4.307 -16.542 1.00 81.06 113 THR A C 1
ATOM 905 O O . THR A 1 113 ? -4.630 -5.293 -15.878 1.00 81.06 113 THR A O 1
ATOM 908 N N . SER A 1 114 ? -3.648 -3.266 -16.033 1.00 88.38 114 SER A N 1
ATOM 909 C CA . SER A 1 114 ? -3.513 -3.063 -14.592 1.00 88.38 114 SER A CA 1
ATOM 910 C C . SER A 1 114 ? -4.892 -3.065 -13.928 1.00 88.38 114 SER A C 1
ATOM 912 O O . SER A 1 114 ? -5.883 -2.626 -14.520 1.00 88.38 114 SER A O 1
ATOM 914 N N . ARG A 1 115 ? -4.957 -3.566 -12.699 1.00 91.50 115 ARG A N 1
ATOM 915 C CA . ARG A 1 115 ? -6.194 -3.753 -11.945 1.00 91.50 115 ARG A CA 1
ATOM 916 C C . ARG A 1 115 ? -6.129 -2.967 -10.646 1.00 91.50 115 ARG A C 1
ATOM 918 O O . ARG A 1 115 ? -5.123 -2.996 -9.947 1.00 91.50 115 ARG A O 1
ATOM 925 N N . ILE A 1 116 ? -7.228 -2.297 -10.318 1.00 92.94 116 ILE A N 1
ATOM 926 C CA . ILE A 1 116 ? -7.456 -1.719 -8.996 1.00 92.94 116 ILE A CA 1
ATOM 927 C C . ILE A 1 116 ? -8.680 -2.422 -8.427 1.00 92.94 116 ILE A C 1
ATOM 929 O O . ILE A 1 116 ? -9.749 -2.411 -9.037 1.00 92.94 116 ILE A O 1
ATOM 933 N N . MET A 1 117 ? -8.509 -3.062 -7.280 1.00 94.25 117 MET A N 1
ATOM 934 C CA . MET A 1 117 ? -9.565 -3.744 -6.551 1.00 94.25 117 MET A CA 1
ATOM 935 C C . MET A 1 117 ? -9.718 -3.089 -5.184 1.00 94.25 117 MET A C 1
ATOM 937 O O . MET A 1 117 ? -8.740 -2.856 -4.479 1.00 94.25 117 MET A O 1
ATOM 941 N N . ALA A 1 118 ? -10.959 -2.813 -4.801 1.00 95.25 118 ALA A N 1
ATOM 942 C CA . ALA A 1 118 ? -11.297 -2.364 -3.462 1.00 95.25 118 ALA A CA 1
ATOM 943 C C . ALA A 1 118 ? -12.366 -3.284 -2.877 1.00 95.25 118 ALA A C 1
ATOM 945 O O . ALA A 1 118 ? -13.230 -3.782 -3.601 1.00 95.25 118 ALA A O 1
ATOM 946 N N . GLY A 1 119 ? -12.306 -3.523 -1.572 1.00 95.50 119 GLY A N 1
ATOM 947 C CA . GLY A 1 119 ? -13.245 -4.423 -0.918 1.00 95.50 119 GLY A CA 1
ATO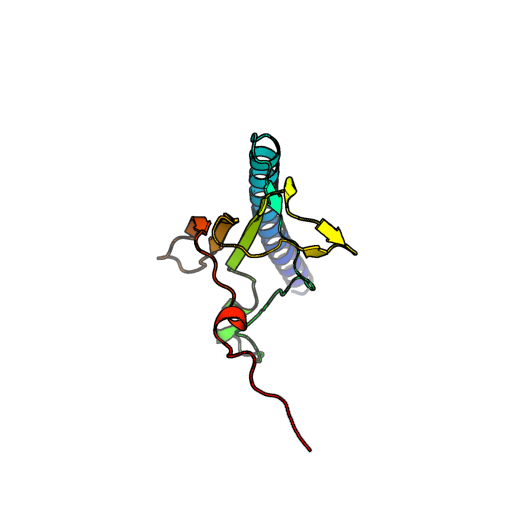M 948 C C . GLY A 1 119 ? -13.269 -4.272 0.590 1.00 95.50 119 GLY A C 1
ATOM 949 O O . GLY A 1 119 ? -12.455 -3.563 1.181 1.00 95.50 119 GLY A O 1
ATOM 950 N N . VAL A 1 120 ? -14.217 -4.969 1.207 1.00 95.19 120 VAL A N 1
ATOM 951 C CA . VAL A 1 120 ? -14.353 -5.054 2.660 1.00 95.19 120 VAL A CA 1
ATOM 952 C C . VAL A 1 120 ? -14.068 -6.487 3.075 1.00 95.19 120 VAL A C 1
ATOM 954 O O . VAL A 1 120 ? -14.689 -7.415 2.561 1.00 95.19 120 VAL A O 1
ATOM 957 N N . LEU A 1 121 ? -13.143 -6.664 4.010 1.00 92.50 121 LEU A N 1
ATOM 958 C CA . LEU A 1 121 ? -12.933 -7.928 4.703 1.00 92.50 121 LEU A CA 1
ATOM 959 C C . LEU A 1 121 ? -13.666 -7.870 6.039 1.00 92.50 121 LEU A C 1
ATOM 961 O O . LEU A 1 121 ? -13.504 -6.917 6.798 1.00 92.50 121 LEU A O 1
ATOM 965 N N . TYR A 1 122 ? -14.466 -8.889 6.311 1.00 92.19 122 TYR A N 1
ATOM 966 C CA . TYR A 1 122 ? -15.240 -9.065 7.536 1.00 92.19 122 TYR A CA 1
ATOM 967 C C . TYR A 1 122 ? -15.249 -10.556 7.902 1.00 92.19 122 TYR A C 1
ATOM 969 O O . TYR A 1 122 ? -14.786 -11.369 7.103 1.00 92.19 122 TYR A O 1
ATOM 977 N N . ASP A 1 123 ? -15.740 -10.905 9.097 1.00 87.81 123 ASP A N 1
ATOM 978 C CA . ASP A 1 123 ? -15.708 -12.284 9.625 1.00 87.81 123 ASP A CA 1
ATOM 979 C C . ASP A 1 123 ? -14.276 -12.858 9.676 1.00 87.81 123 ASP A C 1
ATOM 981 O O . ASP A 1 123 ? -13.954 -13.944 9.192 1.00 87.81 123 ASP A O 1
ATOM 985 N N . ILE A 1 124 ? -13.353 -12.054 10.215 1.00 86.81 124 ILE A N 1
ATOM 986 C CA . ILE A 1 124 ? -11.932 -12.399 10.278 1.00 86.81 124 ILE A CA 1
ATOM 987 C C . ILE A 1 124 ? -11.692 -13.296 11.491 1.00 86.81 124 ILE A C 1
ATOM 989 O O . ILE A 1 124 ? -11.713 -12.838 12.632 1.00 86.81 124 ILE A O 1
ATOM 993 N N . GLN A 1 125 ? -11.381 -14.565 11.236 1.00 80.56 125 GLN A N 1
ATOM 994 C CA . GLN A 1 125 ? -11.136 -15.548 12.288 1.00 80.56 125 GLN A CA 1
ATOM 995 C C . GLN A 1 125 ? -9.640 -15.742 12.556 1.00 80.56 125 GLN A C 1
ATOM 997 O O . GLN A 1 125 ? -8.810 -15.884 11.654 1.00 80.56 125 GLN A O 1
ATOM 1002 N N . SER A 1 126 ? -9.274 -15.759 13.838 1.00 74.12 126 SER A N 1
ATOM 1003 C CA . SER A 1 126 ? -7.908 -16.067 14.257 1.00 74.12 126 SER A CA 1
ATOM 1004 C C . SER A 1 126 ? -7.676 -17.574 14.228 1.00 74.12 126 SER A C 1
ATOM 1006 O O . SER A 1 126 ? -8.313 -18.307 14.978 1.00 74.12 126 SER A O 1
ATOM 1008 N N . LYS A 1 127 ? -6.659 -18.036 13.489 1.00 72.62 127 LYS A N 1
AT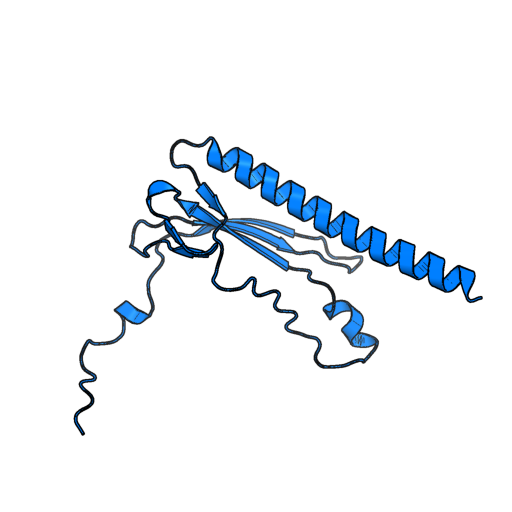OM 1009 C CA . LYS A 1 127 ? -6.221 -19.449 13.504 1.00 72.62 127 LYS A CA 1
ATOM 1010 C C . LYS A 1 127 ? -5.874 -19.984 14.902 1.00 72.62 127 LYS A C 1
ATOM 1012 O O . LYS A 1 127 ? -5.824 -21.189 15.105 1.00 72.62 127 LYS A O 1
ATOM 1017 N N . ARG A 1 128 ? -5.596 -19.108 15.879 1.00 64.88 128 ARG A N 1
ATOM 1018 C CA . ARG A 1 128 ? -5.332 -19.527 17.269 1.00 64.88 128 ARG A CA 1
ATOM 1019 C C . ARG A 1 128 ? -6.593 -19.927 18.035 1.00 64.88 128 ARG A C 1
ATOM 1021 O O . ARG A 1 128 ? -6.450 -20.610 19.039 1.00 64.88 128 ARG A O 1
ATOM 1028 N N . ALA A 1 129 ? -7.781 -19.520 17.587 1.00 56.38 129 ALA A N 1
ATOM 1029 C CA . ALA A 1 129 ? -9.043 -19.914 18.213 1.00 56.38 129 ALA A CA 1
ATOM 1030 C C . ALA A 1 129 ? -9.395 -21.395 17.957 1.00 56.38 129 ALA A C 1
ATOM 1032 O O . ALA A 1 129 ? -10.170 -21.971 18.710 1.00 56.38 129 ALA A O 1
ATOM 1033 N N . GLU A 1 130 ? -8.784 -22.023 16.946 1.00 49.62 130 GLU A N 1
ATOM 1034 C CA . GLU A 1 130 ? -9.014 -23.429 16.579 1.00 49.62 130 GLU A CA 1
ATOM 1035 C C . GLU A 1 130 ? -8.053 -24.421 17.253 1.00 49.62 130 GLU A C 1
ATOM 1037 O O . GLU A 1 130 ? -8.224 -25.631 17.120 1.00 49.62 130 GLU A O 1
ATOM 1042 N N . LEU A 1 131 ? -7.028 -23.951 17.974 1.00 44.56 131 LEU A N 1
ATOM 1043 C CA . LEU A 1 131 ? -6.126 -24.844 18.701 1.00 44.56 131 LEU A CA 1
ATOM 1044 C C . LEU A 1 131 ? -6.732 -25.159 20.076 1.00 44.56 131 LEU A C 1
ATOM 1046 O O . LEU A 1 131 ? -6.885 -24.235 20.881 1.00 44.56 131 LEU A O 1
ATOM 1050 N N . PRO A 1 132 ? -7.042 -26.432 20.394 1.00 43.81 132 PRO A N 1
ATOM 1051 C CA . PRO A 1 132 ? -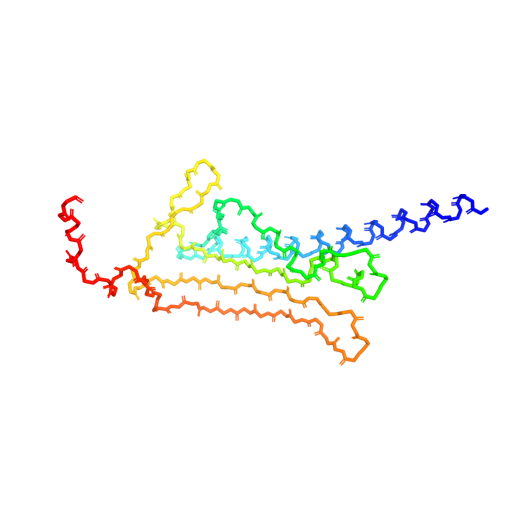7.471 -26.809 21.732 1.00 43.81 132 PRO A CA 1
ATOM 1052 C C . PRO A 1 132 ? -6.430 -26.340 22.747 1.00 43.81 132 PRO A C 1
ATOM 1054 O O . PRO A 1 132 ? -5.228 -26.539 22.554 1.00 43.81 132 PRO A O 1
ATOM 1057 N N . SER A 1 133 ? -6.879 -25.760 23.859 1.00 50.66 133 SER A N 1
ATOM 1058 C CA . SER A 1 133 ? -6.052 -25.281 24.976 1.00 50.66 133 SER A CA 1
ATOM 1059 C C . SER A 1 133 ? -5.324 -26.399 25.745 1.00 50.66 133 SER A C 1
ATOM 1061 O O . SER A 1 133 ? -4.968 -26.234 26.909 1.00 50.66 133 SER A O 1
ATOM 1063 N N . THR A 1 134 ? -5.086 -27.547 25.114 1.00 48.78 134 THR A N 1
ATOM 1064 C CA . THR A 1 134 ? -4.453 -28.723 25.705 1.00 48.78 134 THR A CA 1
ATOM 1065 C C . THR A 1 134 ? -3.302 -29.186 24.823 1.00 48.78 134 THR A C 1
ATOM 1067 O O . THR A 1 134 ? -3.332 -30.248 24.218 1.00 48.78 134 THR A O 1
ATOM 1070 N N . ILE A 1 135 ? -2.235 -28.391 24.792 1.00 48.38 135 ILE A N 1
ATOM 1071 C CA . ILE A 1 135 ? -0.889 -28.968 24.776 1.00 48.38 135 ILE A CA 1
ATOM 1072 C C . ILE A 1 135 ? -0.147 -28.353 25.958 1.00 48.38 135 ILE A C 1
ATOM 1074 O O . ILE A 1 135 ? 0.720 -27.493 25.823 1.00 48.38 135 ILE A O 1
ATOM 1078 N N . SER A 1 136 ? -0.528 -28.798 27.155 1.00 41.53 136 SER A N 1
ATOM 1079 C CA . SER A 1 136 ? 0.396 -28.858 28.279 1.00 41.53 136 SER A CA 1
ATOM 1080 C C . SER A 1 136 ? 1.555 -29.753 27.843 1.00 41.53 136 SER A C 1
ATOM 1082 O O . SER A 1 136 ? 1.431 -30.978 27.847 1.00 41.53 136 SER A O 1
ATOM 1084 N N . ARG A 1 137 ? 2.669 -29.155 27.409 1.00 39.66 137 ARG A N 1
ATOM 1085 C CA . ARG A 1 137 ? 3.938 -29.881 27.341 1.00 39.66 137 ARG A CA 1
ATOM 1086 C C . ARG A 1 137 ? 4.358 -30.175 28.776 1.00 39.66 137 ARG A C 1
ATOM 1088 O O . ARG A 1 137 ? 4.927 -29.325 29.450 1.00 39.66 137 ARG A O 1
ATOM 1095 N N . GLY A 1 138 ? 3.960 -31.351 29.247 1.00 41.19 138 GLY A N 1
ATOM 1096 C CA . GLY A 1 138 ? 4.686 -32.049 30.288 1.00 41.19 138 GLY A CA 1
ATOM 1097 C C . GLY A 1 138 ? 5.981 -32.606 29.703 1.00 41.19 138 GLY A C 1
ATOM 1098 O O . GLY A 1 138 ? 5.984 -33.069 28.560 1.00 41.19 138 GLY A O 1
ATOM 1099 N N . VAL A 1 139 ? 7.004 -32.589 30.560 1.00 36.66 139 VAL A N 1
ATOM 1100 C CA . VAL A 1 139 ? 8.402 -33.027 30.391 1.00 36.66 139 VAL A CA 1
ATOM 1101 C C . VAL A 1 139 ? 9.318 -32.017 29.705 1.00 36.66 139 VAL A C 1
ATOM 1103 O O . VAL A 1 139 ? 9.175 -31.770 28.488 1.00 36.66 139 VAL A O 1
#

Secondary structure (DSSP, 8-state):
-HHHHHHHHHHHHHHHHHHHHHHHHHHHHHHHHHHHSSS-EEE---SS-----TT--S--GGGGGGGS--EEEEEEEETTTPEEETTEEE----TT--EEEEEEE---STT---EEEEEEE-S---GGGGS-S------

Sequence (139 aa):
MTQDLEQQTRNALSFVQKLYLEISCLIKEVEGMLRSEEEKFVIGRPAGYQVTTRDATGLQPEIVELWLNRAFTVFFVPAKETKLKSGITKTPVHDQLKLLLLDIELEGKVNKTSRIMAGVLYDIQSKRAELPSTISRGV